Protein AF-A0A0Q9X2D9-F1 (afdb_monomer_lite)

Sequence (91 aa):
MNHKCPFNFLGNTKSGNPVIKYFYGFFAPYTNANHSCPFNHDIMVNQVPTSFVDYRMTQLLPFPEGDYMIDLTAISWETVNNFILDNYYIN

InterPro domains:
  IPR010512 Protein of unknown function DUF1091 [PF06477] (8-70)

Radius of gyration: 15.37 Å; chains: 1; bounding box: 34×31×40 Å

pLDDT: mean 79.26, std 12.06, range [39.56, 93.44]

Organism: Drosophila willistoni (NCBI:txid7260)

Secondary structure (DSSP, 8-state):
-----S-TTTS-TT-S-HHHHHHHHHHGGGBS--SSSSP-S---BPPPPHHHHHHIIIIIS-PPSEEEEEEEEEE-SS-EEEEEEEEEEE-

Structure (mmCIF, N/CA/C/O backbone):
data_AF-A0A0Q9X2D9-F1
#
_entry.id   AF-A0A0Q9X2D9-F1
#
loop_
_atom_site.group_PDB
_atom_site.id
_atom_site.type_symbol
_atom_site.label_atom_id
_atom_site.label_alt_id
_atom_site.label_comp_id
_atom_site.label_asym_id
_atom_site.label_entity_id
_atom_site.label_seq_id
_atom_site.pdbx_PDB_ins_code
_atom_site.Cartn_x
_atom_site.Cartn_y
_atom_site.Cartn_z
_atom_site.occupancy
_atom_site.B_iso_or_equiv
_atom_site.auth_seq_id
_atom_site.auth_comp_id
_atom_site.auth_asym_id
_atom_site.auth_atom_id
_atom_site.pdbx_PDB_model_num
ATOM 1 N N . MET A 1 1 ? 13.077 10.153 -25.439 1.00 39.56 1 MET A N 1
ATOM 2 C CA . MET A 1 1 ? 11.988 9.158 -25.550 1.00 39.56 1 MET A CA 1
ATOM 3 C C . MET A 1 1 ? 11.632 8.726 -24.135 1.00 39.56 1 MET A C 1
ATOM 5 O O . MET A 1 1 ? 12.518 8.290 -23.418 1.00 39.56 1 MET A O 1
ATOM 9 N N . ASN A 1 2 ? 10.395 8.950 -23.686 1.00 52.25 2 ASN A N 1
ATOM 10 C CA . ASN A 1 2 ? 9.978 8.613 -22.320 1.00 52.25 2 ASN A CA 1
ATOM 11 C C . ASN A 1 2 ? 9.760 7.099 -22.232 1.00 52.25 2 ASN A C 1
ATOM 13 O O . ASN A 1 2 ? 8.688 6.615 -22.593 1.00 52.25 2 ASN A O 1
ATOM 17 N N . HIS A 1 3 ? 10.783 6.356 -21.811 1.00 58.72 3 HIS A N 1
ATOM 18 C CA . HIS A 1 3 ? 10.682 4.918 -21.581 1.00 58.72 3 HIS A CA 1
ATOM 19 C C . HIS A 1 3 ? 9.700 4.676 -20.427 1.00 58.72 3 HIS A C 1
ATOM 21 O O . HIS A 1 3 ? 10.033 4.866 -19.260 1.00 58.72 3 HIS A O 1
ATOM 27 N N . LYS A 1 4 ? 8.448 4.343 -20.762 1.00 58.81 4 LYS A N 1
ATOM 28 C CA . LYS A 1 4 ? 7.417 4.007 -19.778 1.00 58.81 4 LYS A CA 1
ATOM 29 C C . LYS A 1 4 ? 7.784 2.683 -19.114 1.00 58.81 4 LYS A C 1
ATOM 31 O O . LYS A 1 4 ? 8.151 1.732 -19.800 1.00 58.81 4 LYS A O 1
ATOM 36 N N . CYS A 1 5 ? 7.670 2.628 -17.792 1.00 64.50 5 CYS A N 1
ATOM 37 C CA . CYS A 1 5 ? 7.793 1.379 -17.059 1.00 64.50 5 CYS A CA 1
ATOM 38 C C . CYS A 1 5 ? 6.721 0.380 -17.546 1.00 64.50 5 CYS A C 1
ATOM 40 O O . CYS A 1 5 ? 5.565 0.781 -17.697 1.00 64.50 5 CYS A O 1
ATOM 42 N N . PRO A 1 6 ? 7.069 -0.903 -17.769 1.00 57.59 6 PRO A N 1
ATOM 43 C CA . PRO A 1 6 ? 6.113 -1.917 -18.222 1.00 57.59 6 PRO A CA 1
ATOM 44 C C . PRO A 1 6 ? 4.975 -2.122 -17.209 1.00 57.59 6 PRO A C 1
ATOM 46 O O . PRO A 1 6 ? 3.835 -2.364 -17.596 1.00 57.59 6 PRO A O 1
ATOM 49 N N . PHE A 1 7 ? 5.255 -1.910 -15.919 1.00 61.03 7 PHE A N 1
ATOM 50 C CA . PHE A 1 7 ? 4.253 -1.862 -14.859 1.00 61.03 7 PHE A CA 1
ATOM 51 C C . PHE A 1 7 ? 3.951 -0.407 -14.482 1.00 61.03 7 PHE A C 1
ATOM 53 O O . PHE A 1 7 ? 4.641 0.198 -13.658 1.00 61.03 7 PHE A O 1
ATOM 60 N N . ASN A 1 8 ? 2.876 0.150 -15.053 1.00 58.47 8 ASN A N 1
ATOM 61 C CA . ASN A 1 8 ? 2.343 1.466 -14.667 1.00 58.47 8 ASN A CA 1
ATOM 62 C C . ASN A 1 8 ? 1.986 1.544 -13.169 1.00 58.47 8 ASN A C 1
ATOM 64 O O . ASN A 1 8 ? 1.867 2.638 -12.637 1.00 58.47 8 ASN A O 1
ATOM 68 N N . PHE A 1 9 ? 1.817 0.407 -12.488 1.00 63.47 9 PHE A N 1
ATOM 69 C CA . PHE A 1 9 ? 1.585 0.350 -11.045 1.00 63.47 9 PHE A CA 1
ATOM 70 C C . PHE A 1 9 ? 2.818 0.755 -10.223 1.00 63.47 9 PHE A C 1
ATOM 72 O O . PHE A 1 9 ? 2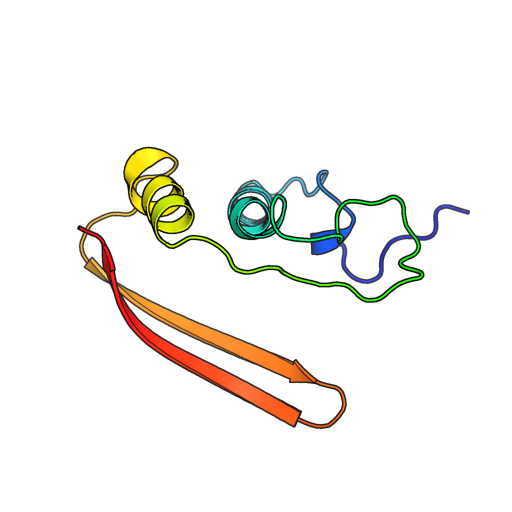.698 1.535 -9.286 1.00 63.47 9 PHE A O 1
ATOM 79 N N . LEU A 1 10 ? 4.001 0.258 -10.596 1.00 65.50 10 LEU A N 1
ATOM 80 C CA . LEU A 1 10 ? 5.232 0.420 -9.813 1.00 65.50 10 LEU A CA 1
ATOM 81 C C . LEU A 1 10 ? 5.962 1.727 -10.144 1.00 65.50 10 LEU A C 1
ATOM 83 O O . LEU A 1 10 ? 6.518 2.374 -9.267 1.00 65.50 10 LEU A O 1
ATOM 87 N N . GLY A 1 11 ? 5.931 2.138 -11.415 1.00 55.75 11 GLY A N 1
ATOM 88 C CA . GLY A 1 11 ? 6.661 3.314 -11.898 1.00 55.75 11 GLY A CA 1
ATOM 89 C C . GLY A 1 11 ? 5.839 4.601 -11.996 1.00 55.75 11 GLY A C 1
ATOM 90 O O . GLY A 1 11 ? 6.360 5.614 -12.462 1.00 55.75 11 GLY A O 1
ATOM 91 N N . ASN A 1 12 ? 4.550 4.590 -11.634 1.00 56.38 12 ASN A N 1
ATOM 92 C CA . ASN A 1 12 ? 3.689 5.759 -11.800 1.00 56.38 12 ASN A CA 1
ATOM 93 C C . ASN A 1 12 ? 2.808 6.040 -10.576 1.00 56.38 12 ASN A C 1
ATOM 95 O O . ASN A 1 12 ? 1.611 5.749 -10.548 1.00 56.38 12 ASN A O 1
ATOM 99 N N . THR A 1 13 ? 3.372 6.774 -9.617 1.00 54.62 13 THR A N 1
ATOM 100 C CA . THR A 1 13 ? 2.621 7.446 -8.540 1.00 54.62 13 THR A CA 1
ATOM 101 C C . THR A 1 13 ? 1.587 8.462 -9.056 1.00 54.62 13 THR A C 1
ATOM 103 O O . THR A 1 13 ? 0.782 8.962 -8.270 1.00 54.62 13 THR A O 1
ATOM 106 N N . LYS A 1 14 ? 1.564 8.753 -10.370 1.00 55.94 14 LYS A N 1
ATOM 107 C CA . LYS A 1 14 ? 0.545 9.570 -11.054 1.00 55.94 14 LYS A CA 1
ATOM 108 C C . LYS A 1 14 ? -0.627 8.751 -11.603 1.00 55.94 14 LYS A C 1
ATOM 110 O O . LYS A 1 14 ? -1.412 9.279 -12.388 1.00 55.94 14 LYS A O 1
ATOM 115 N N . SER A 1 15 ? -0.758 7.477 -11.226 1.00 61.19 15 SER A N 1
ATOM 116 C CA . SER A 1 15 ? -2.022 6.748 -11.350 1.00 61.19 15 SER A CA 1
ATOM 117 C C . SER A 1 15 ? -3.148 7.615 -10.769 1.00 61.19 15 SER A C 1
ATOM 119 O O . SER A 1 15 ? -3.187 7.859 -9.565 1.00 61.19 15 SER A O 1
ATOM 121 N N . GLY A 1 16 ? -4.058 8.097 -11.622 1.00 67.50 16 GLY A N 1
ATOM 122 C CA . GLY A 1 16 ? -5.208 8.905 -11.199 1.00 67.50 16 GLY A CA 1
ATOM 123 C C . GLY A 1 16 ? -6.240 8.121 -10.383 1.00 67.50 16 GLY A C 1
ATOM 124 O O . GLY A 1 16 ? -7.184 8.712 -9.870 1.00 67.50 16 GLY A O 1
ATOM 125 N N . ASN A 1 17 ? -6.073 6.800 -10.253 1.00 83.50 17 ASN A N 1
ATOM 126 C CA . ASN A 1 17 ? -6.958 5.957 -9.466 1.00 83.50 17 ASN A CA 1
ATOM 127 C C . ASN A 1 17 ? -6.519 5.956 -7.981 1.00 83.50 17 ASN A C 1
ATOM 129 O O . ASN A 1 17 ? -5.434 5.447 -7.668 1.00 83.50 17 ASN A O 1
ATOM 133 N N . PRO A 1 18 ? -7.345 6.491 -7.059 1.00 85.94 18 PRO A N 1
ATOM 134 C CA . PRO A 1 18 ? -7.013 6.577 -5.638 1.00 85.94 18 PRO A CA 1
ATOM 135 C C . PRO A 1 18 ? -6.923 5.206 -4.954 1.00 85.94 18 PRO A C 1
ATOM 137 O O . PRO A 1 18 ? -6.135 5.058 -4.024 1.00 85.94 18 PRO A O 1
ATOM 140 N N . VAL A 1 19 ? -7.655 4.197 -5.439 1.00 85.75 19 VAL A N 1
ATOM 141 C CA . VAL A 1 19 ? -7.612 2.821 -4.916 1.00 85.75 19 VAL A CA 1
ATOM 142 C C . VAL A 1 19 ? -6.241 2.212 -5.182 1.00 85.75 19 VAL A C 1
ATOM 144 O O . VAL A 1 19 ? -5.567 1.743 -4.268 1.00 85.75 19 VAL A O 1
ATOM 147 N N . ILE A 1 20 ? -5.772 2.313 -6.427 1.00 82.00 20 ILE A N 1
A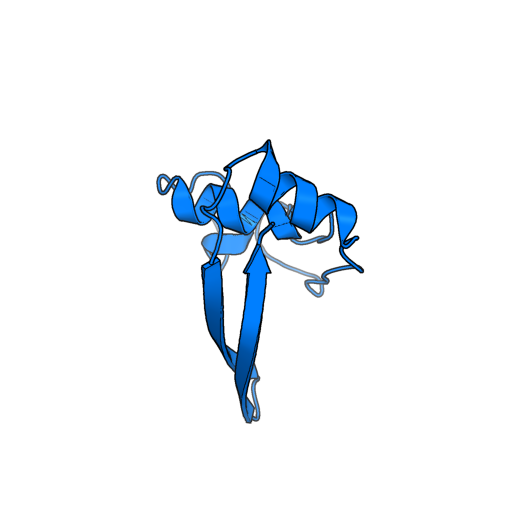TOM 148 C CA . ILE A 1 20 ? -4.444 1.830 -6.821 1.00 82.00 20 ILE A CA 1
ATOM 149 C C . ILE A 1 20 ? -3.354 2.542 -6.011 1.00 82.00 20 ILE A C 1
ATOM 151 O O . ILE A 1 20 ? -2.426 1.904 -5.515 1.00 82.00 20 ILE A O 1
ATOM 155 N N . LYS A 1 21 ? -3.482 3.862 -5.836 1.00 84.06 21 LYS A N 1
ATOM 156 C CA . LYS A 1 21 ? -2.542 4.662 -5.042 1.00 84.06 21 LYS A CA 1
ATOM 157 C C . LYS A 1 21 ? -2.510 4.233 -3.572 1.00 84.06 21 LYS A C 1
ATOM 159 O O . LYS A 1 21 ? -1.431 4.185 -2.984 1.00 84.06 21 LYS A O 1
ATOM 164 N N . TYR A 1 22 ? -3.666 3.932 -2.984 1.00 88.44 22 TYR A N 1
ATOM 165 C CA . TYR A 1 22 ? -3.766 3.463 -1.605 1.00 88.44 22 TYR A CA 1
ATOM 166 C C . TYR A 1 22 ? -3.057 2.113 -1.423 1.00 88.44 22 TYR A C 1
ATOM 168 O O . TYR A 1 22 ? -2.175 2.007 -0.568 1.00 88.44 22 TYR A O 1
ATOM 176 N N . PHE A 1 23 ? -3.351 1.127 -2.279 1.00 86.19 23 PHE A N 1
ATOM 177 C CA . PHE A 1 23 ? -2.732 -0.200 -2.197 1.00 86.19 23 PHE A CA 1
ATOM 178 C C . PHE A 1 23 ? -1.232 -0.192 -2.520 1.00 86.19 23 PHE A C 1
ATOM 180 O O . PHE A 1 23 ? -0.461 -0.869 -1.844 1.00 86.19 23 PHE A O 1
ATOM 187 N N . TYR A 1 24 ? -0.772 0.641 -3.460 1.00 84.44 24 TYR A N 1
ATOM 188 C CA . TYR A 1 24 ? 0.667 0.851 -3.676 1.00 84.44 24 TYR A CA 1
ATOM 189 C C . TYR A 1 24 ? 1.377 1.344 -2.402 1.00 84.44 24 TYR A C 1
ATOM 191 O O . TYR A 1 24 ? 2.525 0.985 -2.138 1.00 84.44 24 TYR A O 1
ATOM 199 N N . GLY A 1 25 ? 0.677 2.110 -1.561 1.00 88.19 25 GLY A N 1
ATOM 200 C CA . GLY A 1 25 ? 1.188 2.594 -0.282 1.00 88.19 25 GLY A CA 1
ATOM 201 C C . GLY A 1 25 ? 1.572 1.500 0.722 1.00 88.19 25 GLY A C 1
ATOM 202 O O . GLY A 1 25 ? 2.377 1.787 1.607 1.00 88.19 25 GLY A O 1
ATOM 203 N N . PHE A 1 26 ? 1.059 0.269 0.594 1.00 89.44 26 PHE A N 1
ATOM 204 C CA . PHE A 1 26 ? 1.484 -0.854 1.444 1.00 89.44 26 PHE A CA 1
ATOM 205 C C . PHE A 1 26 ? 2.921 -1.291 1.149 1.00 89.44 26 PHE A C 1
ATOM 207 O O . PHE A 1 26 ? 3.646 -1.677 2.061 1.00 89.44 26 PHE A O 1
ATOM 214 N N . PHE A 1 27 ? 3.351 -1.181 -0.107 1.00 87.06 27 PHE A N 1
ATOM 215 C CA . PHE A 1 27 ? 4.648 -1.684 -0.558 1.00 87.06 27 PHE A CA 1
ATOM 216 C C . PHE A 1 27 ? 5.677 -0.571 -0.742 1.00 87.06 27 PHE A C 1
ATOM 218 O O . PHE A 1 27 ? 6.861 -0.808 -0.534 1.00 87.06 27 PHE A O 1
ATOM 225 N N . ALA A 1 28 ? 5.238 0.645 -1.086 1.00 87.50 28 ALA A N 1
ATOM 226 C CA . ALA A 1 28 ? 6.109 1.761 -1.460 1.00 87.50 28 ALA A CA 1
ATOM 227 C C . ALA A 1 28 ? 7.275 2.049 -0.486 1.00 87.50 28 ALA A C 1
ATOM 229 O O . ALA A 1 28 ? 8.375 2.299 -0.973 1.00 87.50 28 ALA A O 1
ATOM 230 N N . PRO A 1 29 ? 7.105 2.003 0.854 1.00 90.69 29 PRO A N 1
ATOM 231 C CA . PRO A 1 29 ? 8.216 2.239 1.786 1.00 90.69 29 PRO A CA 1
ATOM 232 C C . PRO A 1 29 ? 9.173 1.050 1.923 1.00 90.69 29 PRO A C 1
ATOM 234 O O . PRO A 1 29 ? 10.293 1.212 2.397 1.00 90.69 29 PRO A O 1
ATOM 237 N N . TYR A 1 30 ? 8.722 -0.143 1.539 1.00 92.06 30 TYR A N 1
ATOM 238 C CA . TYR A 1 30 ? 9.427 -1.407 1.731 1.00 92.06 30 TYR A CA 1
ATOM 239 C C . TYR A 1 30 ? 9.968 -1.967 0.417 1.00 92.06 30 TYR A C 1
ATOM 241 O O . TYR A 1 30 ? 10.439 -3.095 0.387 1.00 92.06 30 TYR A O 1
ATOM 249 N N . THR A 1 31 ? 9.928 -1.200 -0.672 1.00 87.56 31 THR A N 1
ATOM 250 C CA . THR A 1 31 ? 10.409 -1.630 -1.984 1.00 87.56 31 THR A CA 1
ATOM 251 C C . THR A 1 31 ? 11.415 -0.650 -2.569 1.00 87.56 31 THR A C 1
ATOM 253 O O . THR A 1 31 ? 11.343 0.556 -2.340 1.00 87.56 31 THR A O 1
ATOM 256 N N . ASN A 1 32 ? 12.336 -1.162 -3.381 1.00 85.75 32 ASN A N 1
ATOM 257 C CA . ASN A 1 32 ? 13.220 -0.349 -4.217 1.00 85.75 32 ASN A CA 1
ATOM 258 C C . ASN A 1 32 ? 12.559 0.088 -5.542 1.00 85.75 32 ASN A C 1
ATOM 260 O O . ASN A 1 32 ? 13.197 0.752 -6.354 1.00 85.75 32 ASN A O 1
ATOM 264 N N . ALA A 1 33 ? 11.276 -0.232 -5.754 1.00 81.44 33 ALA A N 1
ATOM 265 C CA . ALA A 1 33 ? 10.567 0.071 -6.995 1.00 81.44 33 ALA A CA 1
ATOM 266 C C . ALA A 1 33 ? 10.323 1.575 -7.243 1.00 81.44 33 ALA A C 1
ATOM 268 O O . ALA A 1 33 ? 9.943 1.967 -8.346 1.00 81.44 33 ALA A O 1
ATOM 269 N N . ASN A 1 34 ? 10.532 2.429 -6.236 1.00 77.75 34 ASN A N 1
ATOM 270 C CA . ASN A 1 34 ? 10.358 3.875 -6.351 1.00 77.75 34 ASN A CA 1
ATOM 271 C C . ASN A 1 34 ? 11.584 4.548 -6.998 1.00 77.75 34 ASN A C 1
ATOM 273 O O . ASN A 1 34 ? 12.379 5.199 -6.320 1.00 77.75 34 ASN A O 1
ATOM 277 N N . HIS A 1 35 ? 11.740 4.406 -8.313 1.00 73.31 35 HIS A N 1
ATOM 278 C CA . HIS A 1 35 ? 12.802 5.071 -9.069 1.00 73.31 35 HIS A CA 1
ATOM 279 C C . HIS A 1 35 ? 12.319 5.574 -10.441 1.00 73.31 35 HIS A C 1
ATOM 281 O O . HIS A 1 35 ? 11.181 5.366 -10.859 1.00 73.31 35 HIS A O 1
ATOM 287 N N . SER A 1 36 ? 13.210 6.255 -11.165 1.00 74.19 36 SER A N 1
ATOM 288 C CA . SER A 1 36 ? 12.943 6.734 -12.528 1.00 74.19 36 SER A CA 1
ATOM 289 C C . SER A 1 36 ? 13.134 5.604 -13.542 1.00 74.19 36 SER A C 1
ATOM 291 O O . SER A 1 36 ? 14.199 4.993 -13.555 1.00 74.19 36 SER A O 1
ATOM 293 N N . CYS A 1 37 ? 12.138 5.316 -14.383 1.00 72.25 37 CYS A N 1
ATOM 294 C CA . CYS A 1 37 ? 12.238 4.284 -15.424 1.00 72.25 37 CYS A CA 1
ATOM 295 C C . CYS A 1 37 ? 13.443 4.532 -16.361 1.00 72.25 37 CYS A C 1
ATOM 297 O O . CYS A 1 37 ? 13.737 5.696 -16.659 1.00 72.25 37 CYS A O 1
ATOM 299 N N . PRO A 1 38 ? 14.081 3.478 -16.910 1.00 79.94 38 PRO A N 1
ATOM 300 C CA . PRO A 1 38 ? 13.713 2.053 -16.840 1.00 79.94 38 PRO A CA 1
ATOM 301 C C . PRO A 1 38 ? 14.220 1.320 -15.583 1.00 79.94 38 PRO A C 1
ATOM 303 O O . PRO A 1 38 ? 15.220 1.716 -14.992 1.00 79.94 38 PRO A O 1
ATOM 306 N N . PHE A 1 39 ? 13.542 0.228 -15.195 1.00 74.25 39 PHE A N 1
ATOM 307 C CA . PHE A 1 39 ? 14.039 -0.717 -14.181 1.00 74.25 39 PHE A CA 1
ATOM 308 C C . PHE A 1 39 ? 15.287 -1.414 -14.732 1.00 74.25 39 PHE A C 1
ATOM 310 O O . PHE A 1 39 ? 15.210 -2.094 -15.753 1.00 74.25 39 PHE A O 1
ATOM 317 N N . ASN A 1 40 ?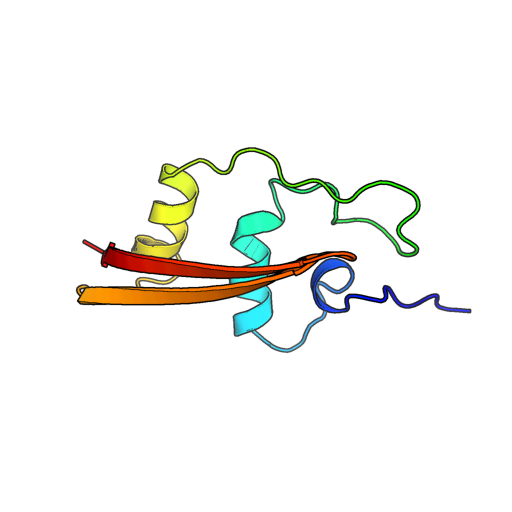 16.434 -1.203 -14.090 1.00 81.62 40 ASN A N 1
ATOM 318 C CA . ASN A 1 40 ? 17.725 -1.788 -14.473 1.00 81.62 40 ASN A CA 1
ATOM 319 C C . ASN A 1 40 ? 18.311 -2.703 -13.384 1.00 81.62 40 ASN A C 1
ATOM 321 O O . ASN A 1 40 ? 19.473 -3.092 -13.466 1.00 81.62 40 ASN A O 1
ATOM 325 N N . HIS A 1 41 ? 17.514 -3.005 -12.363 1.00 82.88 41 HIS A N 1
ATOM 326 C CA . HIS A 1 41 ? 17.856 -3.840 -11.223 1.00 82.88 41 HIS A CA 1
ATOM 327 C C . HIS A 1 41 ? 16.613 -4.607 -10.766 1.00 82.88 41 HIS A C 1
ATOM 329 O O . HIS A 1 41 ? 15.489 -4.268 -11.152 1.00 82.88 41 HIS A O 1
ATOM 335 N N . ASP A 1 42 ? 16.823 -5.628 -9.940 1.00 83.19 42 ASP A N 1
ATOM 336 C CA . ASP A 1 42 ? 15.740 -6.458 -9.425 1.00 83.19 42 ASP A CA 1
ATOM 337 C C . ASP A 1 42 ? 14.818 -5.656 -8.510 1.00 83.19 42 ASP A C 1
ATOM 339 O O . ASP A 1 42 ? 15.271 -4.935 -7.616 1.00 83.19 42 ASP A O 1
ATOM 343 N N . ILE A 1 43 ? 13.512 -5.811 -8.716 1.00 82.12 43 ILE A N 1
ATOM 344 C CA . ILE A 1 43 ? 12.504 -5.237 -7.830 1.00 82.12 43 ILE A CA 1
ATOM 345 C C . ILE A 1 43 ? 12.363 -6.151 -6.620 1.00 82.12 43 ILE A C 1
ATOM 347 O O . ILE A 1 43 ? 12.037 -7.329 -6.746 1.00 82.12 43 ILE A O 1
ATOM 351 N N . MET A 1 44 ? 12.586 -5.586 -5.442 1.00 85.88 44 MET A N 1
ATOM 352 C CA . MET A 1 44 ? 12.543 -6.288 -4.168 1.00 85.88 44 MET A CA 1
ATOM 353 C C . MET A 1 44 ? 11.502 -5.650 -3.259 1.00 85.88 44 MET A C 1
ATOM 355 O O . MET A 1 44 ? 11.321 -4.429 -3.260 1.00 85.88 44 MET A O 1
ATOM 359 N N . VAL A 1 45 ? 10.831 -6.479 -2.463 1.00 86.00 45 VAL A N 1
ATOM 360 C CA . VAL A 1 45 ? 9.961 -6.047 -1.367 1.00 86.00 45 VAL A CA 1
ATOM 361 C C . VAL A 1 45 ? 10.529 -6.637 -0.081 1.00 86.00 45 VAL A C 1
ATOM 363 O O . VAL A 1 45 ? 10.636 -7.852 0.062 1.00 86.00 45 VAL A O 1
ATOM 366 N N . ASN A 1 46 ? 10.927 -5.763 0.835 1.00 90.75 46 ASN A N 1
ATOM 367 C CA . ASN A 1 46 ? 11.415 -6.106 2.162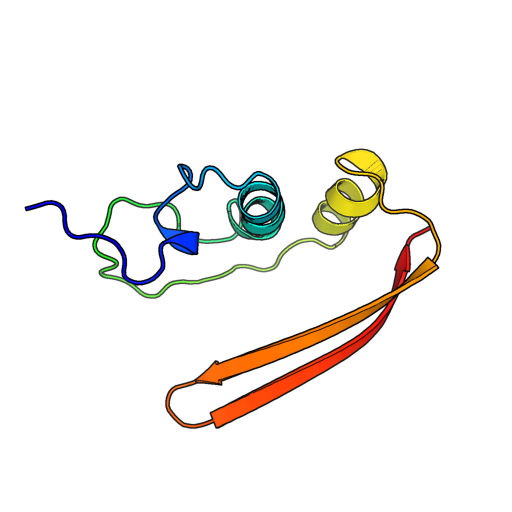 1.00 90.75 46 ASN A CA 1
ATOM 368 C C . ASN A 1 46 ? 10.251 -6.484 3.085 1.00 90.75 46 ASN A C 1
ATOM 370 O O . ASN A 1 46 ? 9.089 -6.191 2.802 1.00 90.75 46 ASN A O 1
ATOM 374 N N . GLN A 1 47 ? 10.573 -7.098 4.226 1.00 91.56 47 GLN A N 1
ATOM 375 C CA . GLN A 1 47 ? 9.585 -7.481 5.231 1.00 91.56 47 GLN A CA 1
ATOM 376 C C . GLN A 1 47 ? 8.738 -6.275 5.667 1.00 91.56 47 GLN A C 1
ATOM 378 O O . GLN A 1 47 ? 9.255 -5.299 6.213 1.00 91.56 47 GLN A O 1
ATOM 383 N N . VAL A 1 48 ? 7.427 -6.373 5.441 1.00 90.44 48 VAL A N 1
ATOM 384 C CA . VAL A 1 48 ? 6.446 -5.372 5.868 1.00 90.44 48 VAL A CA 1
ATOM 385 C C . VAL A 1 48 ? 6.003 -5.706 7.299 1.00 90.44 48 VAL A C 1
ATOM 387 O O . VAL A 1 48 ? 5.540 -6.822 7.536 1.00 90.44 48 VAL A O 1
ATOM 390 N N . PRO A 1 49 ? 6.136 -4.787 8.273 1.00 92.88 49 PRO A N 1
ATOM 391 C CA . PRO A 1 49 ? 5.665 -5.011 9.637 1.00 92.88 49 PRO A CA 1
ATOM 392 C C . PRO A 1 49 ? 4.139 -5.123 9.700 1.00 92.88 49 PRO A C 1
ATOM 394 O O . PRO A 1 49 ? 3.439 -4.284 9.131 1.00 92.88 49 PRO A O 1
ATOM 397 N N . THR A 1 50 ? 3.617 -6.081 10.470 1.00 89.31 50 THR A N 1
ATOM 398 C CA . THR A 1 50 ? 2.166 -6.239 10.685 1.00 89.31 50 THR A CA 1
ATOM 399 C C . THR A 1 50 ? 1.530 -4.965 11.239 1.00 89.31 50 THR A C 1
ATOM 401 O O . THR A 1 50 ? 0.519 -4.521 10.719 1.00 89.31 50 THR A O 1
ATOM 404 N N . SER A 1 51 ? 2.193 -4.273 12.173 1.00 92.06 51 SER A N 1
ATOM 405 C CA . SER A 1 51 ? 1.696 -3.007 12.735 1.00 92.06 51 SER A CA 1
ATOM 406 C C . SER A 1 51 ? 1.480 -1.901 11.692 1.00 92.06 51 SER A C 1
ATOM 408 O O . SER A 1 51 ? 0.617 -1.042 11.864 1.00 92.06 51 SER A O 1
ATOM 410 N N . PHE A 1 52 ? 2.246 -1.908 10.597 1.00 93.44 52 PHE A N 1
ATOM 411 C CA . PHE A 1 52 ? 2.060 -0.967 9.493 1.00 93.44 52 PHE A CA 1
ATOM 412 C C . PHE A 1 52 ? 0.845 -1.330 8.633 1.00 93.44 52 PHE A C 1
ATOM 414 O O . PHE A 1 52 ? 0.115 -0.437 8.193 1.00 93.44 52 PHE A O 1
ATOM 421 N N . VAL A 1 53 ? 0.620 -2.627 8.409 1.00 90.06 53 VAL A N 1
ATOM 422 C CA . VAL A 1 53 ? -0.578 -3.143 7.733 1.00 90.06 53 VAL A CA 1
ATOM 423 C C . VAL A 1 53 ? -1.817 -2.823 8.572 1.00 90.06 53 VAL A C 1
ATOM 425 O O . VAL A 1 53 ? -2.743 -2.199 8.055 1.00 90.06 53 VAL A O 1
ATOM 428 N N . ASP A 1 54 ? -1.786 -3.124 9.871 1.00 89.12 54 ASP A N 1
ATOM 429 C CA . ASP A 1 54 ? -2.873 -2.861 10.819 1.00 89.12 54 ASP A CA 1
ATOM 430 C C . ASP A 1 54 ? -3.234 -1.379 10.859 1.00 89.12 54 ASP A C 1
ATOM 432 O O . ASP A 1 54 ? -4.400 -1.017 10.718 1.00 89.12 54 ASP A O 1
ATOM 436 N N . TYR A 1 55 ? -2.239 -0.492 10.973 1.00 92.44 55 TYR A N 1
ATOM 437 C CA . TYR A 1 55 ? -2.467 0.953 10.941 1.00 92.44 55 TYR A CA 1
ATOM 438 C C . TYR A 1 55 ? -3.183 1.392 9.658 1.00 92.44 55 TYR A C 1
ATOM 440 O O . TYR A 1 55 ? -4.103 2.211 9.700 1.00 92.44 55 TYR A O 1
ATOM 448 N N . ARG A 1 56 ? -2.796 0.849 8.499 1.00 92.25 56 ARG A N 1
ATOM 449 C CA . ARG A 1 56 ? -3.439 1.207 7.230 1.00 92.25 56 ARG A CA 1
ATOM 450 C C . ARG A 1 56 ? -4.879 0.717 7.149 1.00 92.25 56 ARG A C 1
ATOM 452 O O . ARG A 1 56 ? -5.714 1.476 6.656 1.00 92.25 56 ARG A O 1
ATOM 459 N N . MET A 1 57 ? -5.135 -0.497 7.632 1.00 88.75 57 MET A N 1
ATOM 460 C CA . MET A 1 57 ? -6.433 -1.173 7.562 1.00 88.75 57 MET A CA 1
ATOM 461 C C . MET A 1 57 ? -7.431 -0.680 8.620 1.00 88.75 57 MET A C 1
ATOM 463 O O . MET A 1 57 ? -8.63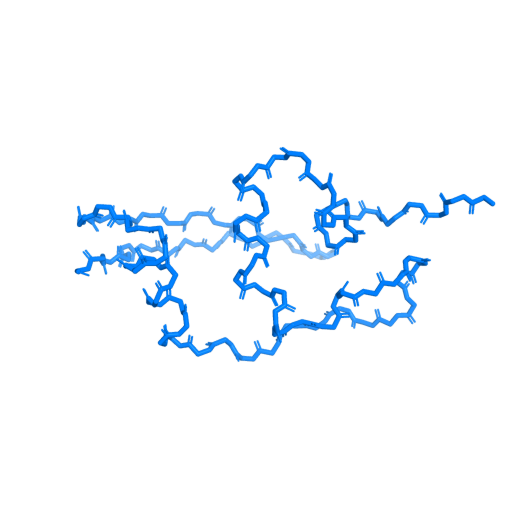0 -0.718 8.374 1.00 88.75 57 MET A O 1
ATOM 467 N N . THR A 1 58 ? -6.956 -0.198 9.774 1.00 89.00 58 THR A N 1
ATOM 468 C CA . THR A 1 58 ? -7.818 0.193 10.908 1.00 89.00 58 THR A CA 1
ATOM 469 C C . THR A 1 58 ? -7.856 1.699 11.165 1.00 89.00 58 THR A C 1
ATOM 471 O O . THR A 1 58 ? -8.876 2.211 11.607 1.00 89.00 58 THR A O 1
ATOM 474 N N . GLN A 1 59 ? -6.769 2.437 10.898 1.00 91.44 59 GLN A N 1
ATOM 475 C CA . GLN A 1 59 ? -6.666 3.865 11.243 1.00 91.44 59 GLN A CA 1
ATOM 476 C C . GLN A 1 59 ? -6.665 4.777 10.013 1.00 91.44 59 GLN A C 1
ATOM 478 O O . GLN A 1 59 ? -7.311 5.822 10.017 1.00 91.44 59 GLN A O 1
ATOM 483 N N . LEU A 1 60 ? -5.917 4.418 8.962 1.00 92.62 60 LEU A N 1
ATOM 484 C CA . LEU A 1 60 ? -5.760 5.277 7.782 1.00 92.62 60 LEU A CA 1
ATOM 485 C C . LEU A 1 60 ? -7.001 5.246 6.881 1.00 92.62 60 LEU A C 1
ATOM 487 O O . LEU A 1 60 ? -7.517 6.291 6.492 1.00 92.62 60 LEU A O 1
ATOM 491 N N . LEU A 1 61 ? -7.445 4.044 6.521 1.00 92.12 61 LEU A N 1
ATOM 492 C CA . LEU A 1 61 ? -8.711 3.802 5.846 1.00 92.12 61 LEU A CA 1
ATOM 493 C C . LEU A 1 61 ? -9.383 2.664 6.619 1.00 92.12 61 LEU A C 1
ATOM 495 O O . LEU A 1 61 ? -9.030 1.517 6.366 1.00 92.12 61 LEU A O 1
ATOM 499 N N . PRO A 1 62 ? -10.254 2.974 7.597 1.00 89.00 62 PRO A N 1
ATOM 500 C CA . PRO A 1 62 ? -10.845 1.974 8.477 1.00 89.00 62 PRO A CA 1
ATOM 501 C C . PRO A 1 62 ? -11.773 1.069 7.671 1.00 89.00 62 PRO A C 1
ATOM 503 O O . PRO A 1 62 ? -12.890 1.455 7.315 1.00 89.00 62 PRO A O 1
ATOM 506 N N . PHE A 1 63 ? -11.288 -0.122 7.343 1.00 88.50 63 PHE A N 1
ATOM 507 C CA . PHE A 1 63 ? -12.123 -1.167 6.780 1.00 88.50 63 PHE A CA 1
ATOM 508 C C . PHE A 1 63 ? -13.087 -1.662 7.866 1.00 88.50 63 PHE A C 1
ATOM 510 O O . PHE A 1 63 ? -12.690 -1.756 9.028 1.00 88.50 63 PHE A O 1
ATOM 517 N N . PRO A 1 64 ? -14.355 -1.941 7.524 1.00 88.69 64 PRO A N 1
ATOM 518 C CA . PRO A 1 64 ? -15.322 -2.421 8.502 1.00 88.69 64 PRO A CA 1
ATOM 519 C C . PRO A 1 64 ? -14.901 -3.774 9.084 1.00 88.69 64 PRO A C 1
ATOM 521 O O 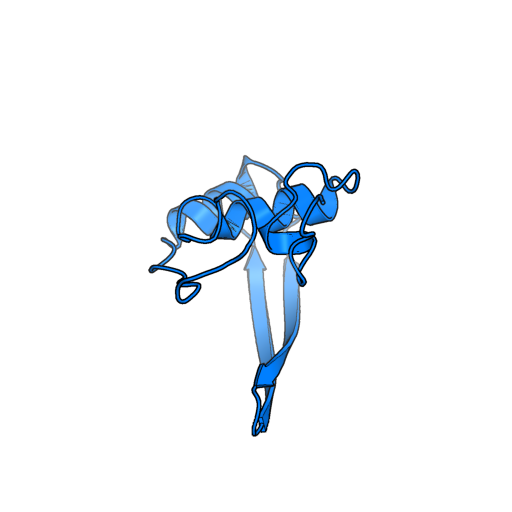. PRO A 1 64 ? -14.252 -4.573 8.407 1.00 88.69 64 PRO A O 1
ATOM 524 N N . GLU A 1 65 ? -15.308 -4.043 10.321 1.00 86.00 65 GLU A N 1
ATOM 525 C CA . GLU A 1 65 ? -15.146 -5.365 10.924 1.00 86.00 65 GLU A CA 1
ATOM 526 C C . GLU A 1 65 ? -15.835 -6.433 10.063 1.00 86.00 65 GLU A C 1
ATOM 528 O O . GLU A 1 65 ? -16.930 -6.218 9.529 1.00 86.00 65 GLU A O 1
ATOM 533 N N . GLY A 1 66 ? -15.184 -7.586 9.915 1.00 85.12 66 GLY A N 1
ATOM 534 C CA . GLY A 1 66 ? -15.716 -8.696 9.135 1.00 85.12 66 GLY A CA 1
ATOM 535 C C . GLY A 1 66 ? -14.651 -9.653 8.622 1.00 85.12 66 GLY A C 1
ATOM 536 O O . GLY A 1 66 ? -13.450 -9.446 8.811 1.00 85.12 66 GLY A O 1
ATOM 537 N N . ASP A 1 67 ? -15.129 -10.697 7.951 1.00 86.06 67 ASP A N 1
ATOM 538 C CA . ASP A 1 67 ? -14.295 -11.718 7.329 1.00 86.06 67 ASP A CA 1
ATOM 539 C C . ASP A 1 67 ? -13.932 -11.308 5.901 1.00 86.06 67 ASP A C 1
ATOM 541 O O . ASP A 1 67 ? -14.802 -11.087 5.051 1.00 86.06 67 ASP A O 1
ATOM 545 N N . TYR A 1 68 ? -12.632 -11.227 5.627 1.00 84.00 68 TYR A N 1
ATOM 546 C CA . TYR A 1 68 ? -12.110 -10.904 4.305 1.00 84.00 68 TYR A CA 1
ATOM 547 C C . TYR A 1 68 ? -11.442 -12.121 3.667 1.00 84.00 68 TYR A C 1
ATOM 549 O O . TYR A 1 68 ? -10.652 -12.821 4.303 1.00 84.00 68 TYR A O 1
ATOM 557 N N . MET A 1 69 ? -11.723 -12.320 2.378 1.00 86.94 69 MET A N 1
ATOM 558 C CA . MET A 1 69 ? -11.038 -13.277 1.511 1.00 86.94 69 MET A CA 1
ATOM 559 C C . MET A 1 69 ? -10.164 -12.509 0.521 1.00 86.94 69 MET A C 1
ATOM 561 O O . MET A 1 69 ? -10.649 -11.608 -0.170 1.00 86.94 69 MET A O 1
ATOM 565 N N . ILE A 1 70 ? -8.887 -12.878 0.434 1.00 83.62 70 ILE A N 1
ATOM 566 C CA . ILE A 1 70 ? -7.979 -12.363 -0.595 1.00 83.62 70 ILE A CA 1
ATOM 567 C C . ILE A 1 70 ? -7.596 -13.527 -1.501 1.00 83.62 70 ILE A C 1
ATOM 569 O O . ILE A 1 70 ? -6.928 -14.460 -1.065 1.00 83.62 70 ILE A O 1
ATOM 573 N N . ASP A 1 71 ? -7.995 -13.435 -2.765 1.00 87.44 71 ASP A N 1
ATOM 574 C CA . ASP A 1 71 ? -7.568 -14.345 -3.825 1.00 87.44 71 ASP A CA 1
ATOM 575 C C . ASP A 1 71 ? -6.556 -13.625 -4.723 1.00 87.44 71 ASP A C 1
ATOM 577 O O . ASP A 1 71 ? -6.864 -12.604 -5.348 1.00 87.44 71 ASP A O 1
ATOM 581 N N . LEU A 1 72 ? -5.318 -14.117 -4.727 1.00 84.06 72 LEU A N 1
ATOM 582 C CA . LEU A 1 72 ? -4.206 -13.555 -5.478 1.00 84.06 72 LEU A CA 1
ATOM 583 C C . LEU A 1 72 ? -3.639 -14.593 -6.444 1.00 84.06 72 LEU A C 1
ATOM 585 O O . LEU A 1 72 ? -3.003 -15.564 -6.040 1.00 84.06 72 LEU A O 1
ATOM 589 N N . THR A 1 73 ? -3.741 -14.315 -7.740 1.00 84.81 73 THR A N 1
ATOM 590 C CA . THR A 1 73 ? -3.002 -15.060 -8.762 1.00 84.81 73 THR A CA 1
ATOM 591 C C . THR A 1 73 ? -1.644 -14.408 -9.008 1.00 84.81 73 THR A C 1
ATOM 593 O O . THR A 1 73 ? -1.554 -13.294 -9.527 1.00 84.81 73 THR A O 1
ATOM 596 N N . ALA A 1 74 ? -0.571 -15.118 -8.669 1.00 79.88 74 ALA A N 1
ATOM 597 C CA . ALA A 1 74 ? 0.799 -14.736 -8.977 1.00 79.88 74 ALA A CA 1
ATOM 598 C C . ALA A 1 74 ? 1.306 -15.514 -10.197 1.00 79.88 74 ALA A C 1
ATOM 600 O O . ALA A 1 74 ? 1.225 -16.742 -10.251 1.00 79.88 74 ALA A O 1
ATOM 601 N N . ILE A 1 75 ? 1.860 -14.793 -11.172 1.00 79.62 75 ILE A N 1
ATOM 602 C CA . ILE A 1 75 ? 2.410 -15.374 -12.399 1.00 79.62 75 ILE A CA 1
ATOM 603 C C . ILE A 1 75 ? 3.926 -15.195 -12.370 1.00 79.62 75 ILE A C 1
ATOM 605 O O . ILE A 1 75 ? 4.423 -14.072 -12.285 1.00 79.62 75 ILE A O 1
ATOM 609 N N . SER A 1 76 ? 4.655 -16.303 -12.449 1.00 80.50 76 SER A N 1
ATOM 610 C CA . SER A 1 76 ? 6.082 -16.337 -12.752 1.00 80.50 76 SER A CA 1
ATOM 611 C C . SER A 1 76 ? 6.293 -16.885 -14.165 1.00 80.50 76 SER A C 1
ATOM 613 O O . SER A 1 76 ? 5.366 -17.394 -14.796 1.00 80.50 76 SER A O 1
ATOM 615 N N . TRP A 1 77 ? 7.519 -16.781 -14.679 1.00 79.69 77 TRP A N 1
ATOM 616 C CA . TRP A 1 77 ? 7.874 -17.261 -16.020 1.00 79.69 77 TRP A CA 1
ATOM 617 C C . TRP A 1 77 ? 7.544 -18.742 -16.261 1.00 79.69 77 TRP A C 1
ATOM 619 O O . TRP A 1 77 ? 7.300 -19.129 -17.399 1.00 79.69 77 TRP A O 1
ATOM 629 N N . GLU A 1 78 ? 7.515 -19.553 -15.202 1.00 86.62 78 GLU A N 1
ATOM 630 C CA . GLU A 1 78 ? 7.343 -21.007 -15.284 1.00 86.62 78 GLU A CA 1
ATOM 631 C C . GLU A 1 78 ? 6.051 -21.497 -14.617 1.00 86.62 78 GLU A C 1
ATOM 633 O O . GLU A 1 78 ? 5.631 -22.631 -14.844 1.00 86.62 78 GLU A O 1
ATOM 638 N N . THR A 1 79 ? 5.409 -20.688 -13.768 1.00 80.38 79 THR A N 1
ATOM 639 C CA . THR A 1 79 ? 4.298 -21.159 -12.932 1.00 80.38 79 THR A CA 1
ATOM 640 C C . THR A 1 79 ? 3.239 -20.086 -12.727 1.00 80.38 79 THR A C 1
ATOM 642 O O . THR A 1 79 ? 3.536 -18.910 -12.526 1.00 80.38 79 THR A O 1
ATOM 645 N N . VAL A 1 80 ? 1.980 -20.518 -12.709 1.00 83.50 80 VAL A N 1
ATOM 646 C CA . VAL A 1 80 ? 0.872 -19.737 -12.157 1.00 83.50 80 VAL A CA 1
ATOM 647 C C . VAL A 1 80 ? 0.548 -20.312 -10.787 1.00 83.50 80 VAL A C 1
ATOM 649 O O . VAL A 1 80 ? 0.229 -21.493 -10.676 1.00 83.50 80 VAL A O 1
ATOM 652 N N . ASN A 1 81 ? 0.638 -19.484 -9.753 1.00 83.06 81 ASN A N 1
ATOM 653 C CA . ASN A 1 81 ? 0.293 -19.850 -8.387 1.00 83.06 81 ASN A CA 1
ATOM 654 C C . ASN A 1 81 ? -0.933 -19.050 -7.954 1.00 83.06 81 ASN A C 1
ATOM 656 O O . ASN A 1 81 ? -0.919 -17.822 -8.018 1.00 83.06 81 ASN A O 1
ATOM 660 N N . ASN A 1 82 ? -1.969 -19.740 -7.486 1.00 82.00 82 ASN A N 1
ATOM 661 C CA . ASN A 1 82 ? -3.070 -19.097 -6.779 1.00 82.00 82 ASN A CA 1
ATOM 662 C C . ASN A 1 82 ? -2.765 -19.131 -5.288 1.00 82.00 82 ASN A C 1
ATOM 664 O O . ASN A 1 82 ? -2.459 -20.184 -4.728 1.00 82.00 82 ASN A O 1
ATOM 668 N N . PHE A 1 83 ? -2.835 -17.969 -4.666 1.00 81.38 83 PHE A N 1
ATOM 669 C CA . PHE A 1 83 ? -2.662 -17.789 -3.245 1.00 81.38 83 PHE A CA 1
ATOM 670 C C . PHE A 1 83 ? -3.976 -17.279 -2.676 1.00 81.38 83 PHE A C 1
ATOM 672 O O . PHE A 1 83 ? -4.369 -16.141 -2.925 1.00 81.38 83 PHE A O 1
ATOM 679 N N . ILE A 1 84 ? -4.650 -18.149 -1.933 1.00 79.69 84 ILE A N 1
ATOM 680 C CA . ILE A 1 84 ? -5.888 -17.821 -1.242 1.00 79.69 84 ILE A CA 1
ATOM 681 C C . ILE A 1 84 ? -5.531 -17.610 0.225 1.00 79.69 84 ILE A C 1
ATOM 683 O O . ILE A 1 84 ? -5.030 -18.515 0.894 1.00 79.69 84 ILE A O 1
ATOM 687 N N . LEU A 1 85 ? -5.756 -16.391 0.703 1.00 73.19 85 LEU A N 1
ATOM 688 C CA . LEU A 1 85 ? -5.777 -16.089 2.125 1.00 73.19 85 LEU A CA 1
ATOM 689 C C . LEU A 1 85 ? -7.225 -16.140 2.586 1.00 73.19 85 LEU A C 1
ATOM 691 O O . LEU A 1 85 ? -7.995 -15.196 2.376 1.00 73.19 85 LEU A O 1
ATOM 695 N N . ASP A 1 86 ? -7.565 -17.258 3.212 1.00 65.62 86 ASP A N 1
ATOM 696 C CA . ASP A 1 86 ? -8.855 -17.442 3.850 1.00 65.62 86 ASP A CA 1
ATOM 697 C C . ASP A 1 86 ? -8.845 -16.771 5.228 1.00 65.62 86 ASP A C 1
ATOM 699 O O . ASP A 1 86 ? -8.021 -17.091 6.086 1.00 65.62 86 ASP A O 1
ATOM 703 N N . ASN A 1 87 ? -9.803 -15.865 5.430 1.00 59.12 87 ASN A N 1
ATOM 704 C CA . ASN A 1 87 ? -10.160 -15.234 6.703 1.00 59.12 87 ASN A CA 1
ATOM 705 C C . ASN A 1 87 ? -9.078 -14.335 7.318 1.00 59.12 87 ASN A C 1
ATOM 707 O O . ASN A 1 87 ? -8.443 -14.668 8.321 1.00 59.12 87 ASN A O 1
ATOM 711 N N . TYR A 1 88 ? -8.939 -13.129 6.766 1.00 68.62 88 TYR A N 1
ATOM 712 C CA . TYR A 1 88 ? -8.360 -12.008 7.505 1.00 68.62 88 TYR A CA 1
ATOM 713 C C . TYR A 1 88 ? -9.474 -11.285 8.269 1.00 68.62 88 TYR A C 1
ATOM 715 O O . TYR A 1 88 ? -10.332 -10.662 7.648 1.00 68.62 88 TYR A O 1
ATOM 723 N N . TYR A 1 89 ? -9.473 -11.390 9.599 1.00 68.44 89 TYR A N 1
ATOM 724 C CA . TYR A 1 89 ? -10.411 -10.663 10.456 1.00 68.44 89 TYR A CA 1
ATOM 725 C C . TYR A 1 89 ? -9.836 -9.292 10.813 1.00 68.44 89 TYR A C 1
ATOM 727 O O . TYR A 1 89 ? -8.724 -9.198 11.340 1.00 68.44 89 TYR A O 1
ATOM 735 N N . ILE A 1 90 ? -10.598 -8.237 10.537 1.00 72.81 90 ILE A N 1
ATOM 736 C CA . ILE A 1 90 ? -10.276 -6.869 10.957 1.00 72.81 90 ILE A CA 1
ATOM 737 C C . ILE A 1 90 ? -11.091 -6.567 12.212 1.00 72.81 90 ILE A C 1
ATOM 739 O O . ILE A 1 90 ? -12.311 -6.716 12.188 1.00 72.81 90 ILE A O 1
ATOM 743 N N . ASN A 1 91 ? -10.403 -6.169 13.285 1.00 61.81 91 ASN A N 1
ATOM 744 C CA . ASN A 1 91 ? -10.979 -5.751 14.566 1.00 61.81 91 ASN A CA 1
ATOM 745 C C . ASN A 1 91 ? -10.793 -4.249 14.786 1.00 61.81 91 ASN A C 1
ATOM 747 O O . ASN A 1 91 ? -9.787 -3.709 14.266 1.00 61.81 91 ASN A O 1
#

Foldseek 3Di:
DQPDEPDCLLAPCVPPDVVSNLVSVQFVVQWPSDDRDDPPDDIDGHDRDPVVVLCSCPPVPPDDFDWDWDWDWDDDPVDTDIDIDGGDGRD

=== Feature glossary ===
The record interleaves many kinds of information about one protein. Here is each kind framed as the question it answers.

Q: Are the domains correctly placed relative to each other?
A: Predicted aligned error is AlphaFold's pairwise confidence. Unlike pLDDT (per-residue), PAE is per-residue-pair and captures whether two parts of the structure are correctly placed relative to each other. Units are ångströms of expected positional error.

Q: Which residues are in helices, strands, or loops?
A: Eight-state secondary structure (DSSP): H is the canonical α-helix, G the tighter 3₁₀-helix, I the wider π-helix; E/B are β-structure, T and S are turns and bends, and '-' is everything else. DSSP derives these from the pattern of main-chain N–H···O=C hydrogen bonds, not from the sequence.

Q: What if only a Cα trace is available?
A: P-SEA three-state annotation labels each residue as helix, strand, or coil based purely on the geometry of the Cα trace. It serves as a fallback when the full backbone (and thus DSSP) is unavailable.

Q: What are the backbone torsion angles?
A: φ (phi) and ψ (psi) are the two rotatable backbone dihedrals per residue: φ is the C(i-1)–N–Cα–C torsion, ψ is the N–Cα–C–N(i+1) torsion, both in degrees on (−180°, 180°]. α-helical residues cluster near (−60°, −45°); β-strand residues near (−120°, +130°). A Ramachandran plot is simply a scatter of (φ, ψ) for every residue.

Q: What known structures does this most resemble?
A: Structural nearest neighbors (via Foldseek easy-search vs the PDB). Reported per hit: target PDB id, E-value, and alignment TM-score. A TM-score above ~0.5 is the conventional threshold for 'same fold'.

Q: What family and function is it annotated with?
A: Database cross-references. InterPro integrates a dozen domain/family signature databases into unified entries with residue-range hits. GO terms attach function/process/location labels with evidence codes. CATH codes position the fold in a four-level structural taxonomy. Organism is the NCBI-taxonomy species name.

Q: Which residues are buried vs exposed?
A: Solvent accessibility: the surface area of each residue that a 1.4 Å water probe can touch, in Å². When only backbone atoms are present the absolute values are lower than full-atom SASA (side chains contribute most of the area) and are flagged as backbone-only.

Q: What do the diagnostic plots show?
A: Three diagnostic plots accompany the record. The Cα contact map visualizes the tertiary structure as a 2D adjacency matrix (8 Å cutoff, sequence-local contacts suppressed). The Ramachandran plot shows the distribution of backbone (φ, ψ) torsions, with points in the α and β basins reflecting secondary structure content. The PAE plot shows AlphaFold's inter-residue confidence as a color matrix.

Q: What is the amino-acid chain?
A: The amino-acid sequence is the protein's primary structure: the linear order of residues from the N-terminus to the C-terminus, written in one-letter code. Everything else here — the 3D coordinates, the secondary structure, the domain annotations — is ultimately a consequence of this string.

Q: What do the rendered images show?
A: The six renders are orthographic views along the three Cartesian axes in both directions. Representation (cartoon, sticks, or surface) and color scheme (sequence-rainbow or by-chain) vary across proteins so the training set covers all the common visualization conventions.

Q: Where is each backbone atom in 3D?
A: The mmCIF table is the protein's shape written out atom by atom. For each backbone N, Cα, C, and carbonyl O, it records an (x, y, z) coordinate triple in Å plus the residue type, chain letter, and residue number.

Q: How mobile is each atom in the crystal?
A: For experimental (PDB) structures, the B-factor (temperature factor) quantifies the positional spread of each atom in the crystal — a combination of thermal vibration and static disorder — in units of Å². High B-factors mark flexible loops or poorly resolved regions; low B-factors mark the rigid, well-ordered core.

Q: How big and how compact is the whole molecule?
A: Three whole-structure scalars: the radius of gyration (RMS distance of Cα from centroid, in Å), the count of Cα–Cα contacts (pairs closer than 8 Å and separated by more than four residues in sequence — i.e. tertiary, not local, contacts), and the bounding-box dimensions. Together they distinguish compact globular folds from extended fibres or disordered chains.

Q: What does the local fold look like, residue by residue?
A: A 3Di character summarizes, for each residue, the relative orientation of the Cα frame of its nearest spatial neighbor. Because it encodes fold topology rather than chemistry, 3Di alignments detect remote structural similarity that sequence alignment misses.

Q: How confident is the AlphaFold model at each residue?
A: For AlphaFold models, the B-factor field carries pLDDT — the model's own estimate of local accuracy on a 0–100 scale. Regions with pLDDT<50 should be treated as essentially unmodeled; they often correspond to intrinsically disordered segments.